Protein AF-A0A6C0BI57-F1 (afdb_monomer_lite)

Organism: NCBI:txid1070528

Foldseek 3Di:
DLLVVLVVLLVCLVVDDPLSLLLSLLLLQLVLLLVVVLVPDPCVLVLLQLQQVLVDDPPDDDDSVVSVVVSVVCCCVSRVVSNVVSDHRPDPVSNVVSLVVVVVCCVVCVVPPCRHPDDNDDPVRVVVSSVSSVVVSVVVVVVVVVVD

Radius of gyration: 16.26 Å; chains: 1; bounding box: 37×30×57 Å

Sequence (148 aa):
MYTNFNICGVLLFPWMPEWIQDVIRASTFLILLAVSTVWFSDNVIEVYHDLVDSFTPDGVIIPDSIKTEIAIACDIALHIIPCMVLGLPHYVISLFIAYGILVLYYTMSYHRLSSIYSPKCSFDQGMVVAGIVGAMTAIWLGSISFFV

pLDDT: mean 76.44, std 16.28, range [34.5, 95.88]

Structure (mmCIF, N/CA/C/O backbone):
data_AF-A0A6C0BI57-F1
#
_entry.id   AF-A0A6C0BI57-F1
#
loop_
_atom_site.group_PDB
_atom_site.id
_atom_site.type_symbol
_atom_site.label_atom_id
_atom_site.label_alt_id
_atom_site.label_comp_id
_atom_site.label_asym_id
_atom_site.label_entity_id
_atom_site.label_seq_id
_atom_site.pdbx_PDB_ins_code
_atom_site.Cartn_x
_atom_site.Cartn_y
_atom_site.Cartn_z
_atom_site.occupancy
_atom_site.B_iso_or_equiv
_atom_site.auth_seq_id
_atom_site.auth_comp_id
_atom_site.auth_asym_id
_atom_site.auth_atom_id
_atom_site.pdbx_PDB_model_num
ATOM 1 N N . MET A 1 1 ? 3.557 -4.391 8.516 1.00 61.62 1 MET A N 1
ATOM 2 C CA . MET A 1 1 ? 4.981 -3.975 8.421 1.00 61.62 1 MET A CA 1
ATOM 3 C C . MET A 1 1 ? 5.418 -3.665 6.982 1.00 61.62 1 MET A C 1
ATOM 5 O O . MET A 1 1 ? 6.393 -2.944 6.829 1.00 61.62 1 MET A O 1
ATOM 9 N N . TYR A 1 2 ? 4.709 -4.125 5.936 1.00 65.50 2 TYR A N 1
ATOM 10 C CA . TYR A 1 2 ? 4.996 -3.749 4.539 1.00 65.50 2 TYR A CA 1
ATOM 11 C C . TYR A 1 2 ? 4.841 -2.244 4.269 1.00 65.50 2 TYR A C 1
ATOM 13 O O . TYR A 1 2 ? 5.737 -1.636 3.697 1.00 65.50 2 TYR A O 1
ATOM 21 N N . THR A 1 3 ? 3.779 -1.615 4.788 1.00 71.44 3 THR A N 1
ATOM 22 C CA . THR A 1 3 ? 3.606 -0.151 4.769 1.00 71.44 3 THR A CA 1
ATOM 23 C C . THR A 1 3 ? 4.820 0.576 5.349 1.00 71.44 3 THR A C 1
ATOM 25 O O . THR A 1 3 ? 5.317 1.510 4.737 1.00 71.44 3 THR A O 1
ATOM 28 N N . ASN A 1 4 ? 5.379 0.100 6.468 1.00 72.56 4 ASN A N 1
ATOM 29 C CA . ASN A 1 4 ? 6.568 0.703 7.084 1.00 72.56 4 ASN A CA 1
ATOM 30 C C . ASN A 1 4 ? 7.813 0.553 6.200 1.00 72.56 4 ASN A C 1
ATOM 32 O O . ASN A 1 4 ? 8.587 1.496 6.068 1.00 72.56 4 ASN A O 1
ATOM 36 N N . PHE A 1 5 ? 7.996 -0.611 5.569 1.00 73.62 5 PHE A N 1
ATOM 37 C CA . PHE A 1 5 ? 9.073 -0.815 4.598 1.00 73.62 5 PHE A CA 1
ATOM 38 C C . PHE A 1 5 ? 8.931 0.138 3.402 1.00 73.62 5 PHE A C 1
ATOM 40 O O . PHE A 1 5 ? 9.911 0.754 2.984 1.00 73.62 5 PHE A O 1
ATOM 47 N N . ASN A 1 6 ? 7.705 0.324 2.906 1.00 80.44 6 ASN A N 1
ATOM 48 C CA . ASN A 1 6 ? 7.431 1.269 1.832 1.00 80.44 6 ASN A CA 1
ATOM 49 C C . ASN A 1 6 ? 7.667 2.722 2.262 1.00 80.44 6 ASN A C 1
ATOM 51 O O . ASN A 1 6 ? 8.257 3.471 1.497 1.00 80.44 6 ASN A O 1
ATOM 55 N N . ILE A 1 7 ? 7.307 3.113 3.490 1.00 82.12 7 ILE A N 1
ATOM 56 C CA . ILE A 1 7 ? 7.615 4.446 4.038 1.00 82.12 7 ILE A CA 1
ATOM 57 C C . ILE A 1 7 ? 9.129 4.682 4.073 1.00 82.12 7 ILE A C 1
ATOM 59 O O . ILE A 1 7 ? 9.581 5.741 3.648 1.00 82.12 7 ILE A O 1
ATOM 63 N N . CYS A 1 8 ? 9.934 3.701 4.499 1.00 83.69 8 CYS A N 1
ATOM 64 C CA . CYS A 1 8 ? 11.394 3.814 4.414 1.00 83.69 8 CYS A CA 1
ATOM 65 C C . CYS A 1 8 ? 11.865 4.030 2.965 1.00 83.69 8 CYS A C 1
ATOM 67 O O . CYS A 1 8 ? 12.734 4.864 2.722 1.00 83.69 8 CYS A O 1
ATOM 69 N N . GLY A 1 9 ? 11.266 3.321 2.003 1.00 85.12 9 GLY A N 1
ATOM 70 C CA . GLY A 1 9 ? 11.515 3.529 0.575 1.00 85.12 9 GLY A CA 1
ATOM 71 C C . GLY A 1 9 ? 11.154 4.943 0.108 1.00 85.12 9 GLY A C 1
ATOM 72 O O . GLY A 1 9 ? 11.982 5.609 -0.503 1.00 85.12 9 GLY A O 1
ATOM 73 N N . VAL A 1 10 ? 9.956 5.428 0.451 1.00 89.00 10 VAL A N 1
ATOM 74 C CA . VAL A 1 10 ? 9.464 6.784 0.140 1.00 89.00 10 VAL A CA 1
ATOM 75 C C . VAL A 1 10 ? 10.407 7.846 0.708 1.00 89.00 10 VAL A C 1
ATOM 77 O O . VAL A 1 10 ? 10.758 8.789 0.006 1.00 89.00 10 VAL A O 1
ATOM 80 N N . LEU A 1 11 ? 10.861 7.685 1.954 1.00 90.19 11 LEU A N 1
ATOM 81 C CA . LEU A 1 11 ? 11.791 8.622 2.584 1.00 90.19 11 LEU A CA 1
ATOM 82 C C . LEU A 1 11 ? 13.135 8.656 1.859 1.00 90.19 11 LEU A C 1
ATOM 84 O O . LEU A 1 11 ? 13.692 9.731 1.680 1.00 90.19 11 LEU A O 1
ATOM 88 N N . LEU A 1 12 ? 13.644 7.506 1.414 1.00 91.50 12 LEU A N 1
ATOM 89 C CA . LEU A 1 12 ? 14.929 7.417 0.720 1.00 91.50 12 LEU A CA 1
ATOM 90 C C . LEU A 1 12 ? 14.850 7.745 -0.780 1.00 91.50 12 LEU A C 1
ATOM 92 O O . LEU A 1 12 ? 15.885 7.831 -1.443 1.00 91.50 12 LEU A O 1
ATOM 96 N N . PHE A 1 13 ? 13.643 7.934 -1.310 1.00 91.44 13 PHE A N 1
ATOM 97 C CA . PHE A 1 13 ? 13.354 8.048 -2.735 1.00 91.44 13 PHE A CA 1
ATOM 98 C C . PHE A 1 13 ? 14.276 9.007 -3.512 1.00 91.44 13 PHE A C 1
ATOM 100 O O . PHE A 1 13 ? 14.811 8.576 -4.537 1.00 91.44 13 PHE A O 1
ATOM 107 N N . PRO A 1 14 ? 14.555 10.248 -3.051 1.00 91.88 14 PRO A N 1
ATOM 108 C CA . PRO A 1 14 ? 15.372 11.197 -3.817 1.00 91.88 14 PRO A CA 1
ATOM 109 C C . PRO A 1 14 ? 16.820 10.743 -4.041 1.00 91.88 14 PRO A C 1
ATOM 111 O O . PRO A 1 14 ? 17.475 11.215 -4.966 1.00 91.88 14 PRO A O 1
ATOM 114 N N . TRP A 1 15 ? 17.326 9.835 -3.202 1.00 95.88 15 TRP A N 1
ATOM 115 C CA . TRP A 1 15 ? 18.705 9.341 -3.258 1.00 95.88 15 TRP A CA 1
ATOM 116 C C . TRP A 1 15 ? 18.837 7.995 -3.969 1.00 95.88 15 TRP A C 1
ATOM 118 O O . TRP A 1 15 ? 19.945 7.478 -4.110 1.00 95.88 15 TRP A O 1
ATOM 128 N N . MET A 1 16 ? 17.722 7.414 -4.406 1.00 94.94 16 MET A N 1
ATOM 129 C CA . MET A 1 16 ? 17.716 6.131 -5.095 1.00 94.94 16 MET A CA 1
ATOM 130 C C . MET A 1 16 ? 17.907 6.310 -6.606 1.00 94.94 16 MET A C 1
ATOM 132 O O . MET A 1 16 ? 17.453 7.307 -7.164 1.00 94.94 16 MET A O 1
ATOM 136 N N . PRO A 1 17 ? 18.543 5.350 -7.300 1.00 95.75 17 PRO A N 1
ATOM 137 C CA . PRO A 1 17 ? 18.574 5.332 -8.759 1.00 95.75 17 PRO A CA 1
ATOM 138 C C . PRO A 1 17 ? 17.159 5.175 -9.341 1.00 95.75 17 PRO A C 1
ATOM 140 O O . PRO A 1 17 ? 16.289 4.573 -8.711 1.00 95.75 17 PRO A O 1
ATOM 143 N N . GLU A 1 18 ? 16.939 5.670 -10.564 1.00 93.56 18 GLU A N 1
ATOM 144 C CA . GLU A 1 18 ? 15.610 5.762 -11.200 1.00 93.56 18 GLU A CA 1
ATOM 145 C C . GLU A 1 18 ? 14.843 4.431 -11.213 1.00 93.56 18 GLU A C 1
ATOM 147 O O . GLU A 1 18 ? 13.652 4.396 -10.915 1.00 93.56 18 GLU A O 1
ATOM 152 N N . TRP A 1 19 ? 15.525 3.316 -11.486 1.00 92.56 19 TRP A N 1
ATOM 153 C CA . TRP A 1 19 ? 14.886 2.001 -11.497 1.00 92.56 19 TRP A CA 1
ATOM 154 C C . TRP A 1 19 ? 14.378 1.581 -10.106 1.00 92.56 19 TRP A C 1
ATOM 156 O O . TRP A 1 19 ? 13.314 0.980 -10.010 1.00 92.56 19 TRP A O 1
ATOM 166 N N . ILE A 1 20 ? 15.081 1.938 -9.020 1.00 94.06 20 ILE A N 1
ATOM 167 C CA . ILE A 1 20 ? 14.610 1.697 -7.643 1.00 94.06 20 ILE A CA 1
ATOM 168 C C . ILE A 1 20 ? 13.471 2.655 -7.304 1.00 94.06 20 ILE A C 1
ATOM 170 O O . ILE A 1 20 ? 12.481 2.231 -6.711 1.00 94.06 20 ILE A O 1
ATOM 174 N N . GLN A 1 21 ? 13.584 3.928 -7.694 1.00 94.81 21 GLN A N 1
ATOM 175 C CA . GLN A 1 21 ? 12.503 4.901 -7.522 1.00 94.81 21 GLN A CA 1
ATOM 176 C C . GLN A 1 21 ? 11.206 4.395 -8.154 1.00 94.81 21 GLN A C 1
ATOM 178 O O . GLN A 1 21 ? 10.149 4.473 -7.533 1.00 94.81 21 GLN A O 1
ATOM 183 N N . ASP A 1 22 ? 11.280 3.816 -9.351 1.00 94.94 22 ASP A N 1
ATOM 184 C CA . ASP A 1 22 ? 10.102 3.287 -10.027 1.00 94.94 22 ASP A CA 1
ATOM 185 C C . ASP A 1 22 ? 9.506 2.053 -9.329 1.00 94.94 22 ASP A C 1
ATOM 187 O O . ASP A 1 22 ? 8.284 1.933 -9.231 1.00 94.94 22 ASP A O 1
ATOM 191 N N . VAL A 1 23 ? 10.337 1.186 -8.734 1.00 93.62 23 VAL A N 1
ATOM 192 C CA . VAL A 1 23 ? 9.855 0.104 -7.852 1.00 93.62 23 VAL A CA 1
ATOM 193 C C . VAL A 1 23 ? 9.180 0.658 -6.590 1.00 93.62 23 VAL A C 1
ATOM 195 O O . VAL A 1 23 ? 8.174 0.102 -6.146 1.00 93.62 23 VAL A O 1
ATOM 198 N N . ILE A 1 24 ? 9.672 1.766 -6.023 1.00 93.56 24 ILE A N 1
ATOM 199 C CA . ILE A 1 24 ? 9.038 2.438 -4.874 1.00 93.56 24 ILE A CA 1
ATOM 200 C C . ILE A 1 24 ? 7.689 3.059 -5.281 1.00 93.56 24 ILE A C 1
ATOM 202 O O . ILE A 1 24 ? 6.712 2.902 -4.544 1.00 93.56 24 ILE A O 1
ATOM 206 N N . ARG A 1 25 ? 7.590 3.695 -6.462 1.00 94.00 25 ARG A N 1
ATOM 207 C CA . ARG A 1 25 ? 6.308 4.176 -7.026 1.00 94.00 25 ARG A CA 1
ATOM 208 C C . ARG A 1 25 ? 5.321 3.024 -7.180 1.00 94.00 25 ARG A C 1
ATOM 210 O O . ARG A 1 25 ? 4.203 3.102 -6.677 1.00 94.00 25 ARG A O 1
ATOM 217 N N . ALA A 1 26 ? 5.759 1.933 -7.809 1.00 92.81 26 ALA A N 1
ATOM 218 C CA . ALA A 1 26 ? 4.949 0.739 -8.017 1.00 92.81 26 ALA A CA 1
ATOM 219 C C . ALA A 1 26 ? 4.467 0.133 -6.692 1.00 92.81 26 ALA A C 1
ATOM 221 O O . ALA A 1 26 ? 3.285 -0.162 -6.547 1.00 92.81 26 ALA A O 1
ATOM 222 N N . SER A 1 27 ? 5.353 0.005 -5.703 1.00 91.06 27 SER A N 1
ATOM 223 C CA . SER A 1 27 ? 5.008 -0.532 -4.379 1.00 91.06 27 SER A CA 1
ATOM 224 C C . SER A 1 27 ? 4.002 0.363 -3.653 1.00 91.06 27 SER A C 1
ATOM 226 O O . SER A 1 27 ? 3.011 -0.130 -3.120 1.00 91.06 27 SER A O 1
ATOM 228 N N . THR A 1 28 ? 4.201 1.683 -3.697 1.00 91.50 28 THR A N 1
ATOM 229 C CA . THR A 1 28 ? 3.285 2.669 -3.101 1.00 91.50 28 THR A CA 1
ATOM 230 C C . THR A 1 28 ? 1.904 2.620 -3.755 1.00 91.50 28 THR A C 1
ATOM 232 O O . THR A 1 28 ? 0.893 2.603 -3.054 1.00 91.50 28 THR A O 1
ATOM 235 N N . PHE A 1 29 ? 1.855 2.522 -5.085 1.00 90.31 29 PHE A N 1
ATOM 236 C CA . PHE A 1 29 ? 0.611 2.382 -5.838 1.00 90.31 29 PHE A CA 1
ATOM 237 C C . PHE A 1 29 ? -0.122 1.073 -5.514 1.00 90.31 29 PHE A C 1
ATOM 239 O O . PHE A 1 29 ? -1.320 1.089 -5.241 1.00 90.31 29 PHE A O 1
ATOM 246 N N . LEU A 1 30 ? 0.587 -0.060 -5.469 1.00 86.19 30 LEU A N 1
ATOM 247 C CA . LEU A 1 30 ? -0.011 -1.353 -5.124 1.00 86.19 30 LEU A CA 1
ATOM 248 C C . LEU A 1 30 ? -0.547 -1.385 -3.685 1.00 86.19 30 LEU A C 1
ATOM 250 O O . LEU A 1 30 ? -1.598 -1.977 -3.448 1.00 86.19 30 LEU A O 1
ATOM 254 N N . ILE A 1 31 ? 0.131 -0.731 -2.734 1.00 85.00 31 ILE A N 1
ATOM 255 C CA . ILE A 1 31 ? -0.381 -0.569 -1.363 1.00 85.00 31 ILE A CA 1
ATOM 256 C C . ILE A 1 31 ? -1.669 0.244 -1.371 1.00 85.00 31 ILE A C 1
ATOM 258 O O . ILE A 1 31 ? -2.632 -0.165 -0.731 1.00 85.00 31 ILE A O 1
ATOM 262 N N . LEU A 1 32 ? -1.704 1.364 -2.097 1.00 85.94 32 LEU A N 1
ATOM 263 C CA . LEU A 1 32 ? -2.907 2.184 -2.203 1.00 85.94 32 LEU A CA 1
ATOM 264 C C . LEU A 1 32 ? -4.081 1.371 -2.766 1.00 85.94 32 LEU A C 1
ATOM 266 O O . LEU A 1 32 ? -5.175 1.421 -2.209 1.00 85.94 32 LEU A O 1
ATOM 270 N N . LEU A 1 33 ? -3.848 0.568 -3.810 1.00 83.06 33 LEU A N 1
ATOM 271 C CA . LEU A 1 33 ? -4.865 -0.347 -4.333 1.00 83.06 33 LEU A CA 1
ATOM 272 C C . LEU A 1 33 ? -5.316 -1.351 -3.266 1.00 83.06 33 LEU A C 1
ATOM 274 O O . LEU A 1 33 ? -6.516 -1.504 -3.055 1.00 83.06 33 LEU A O 1
ATOM 278 N N . ALA A 1 34 ? -4.382 -1.988 -2.557 1.00 78.69 34 ALA A N 1
ATOM 279 C CA . ALA A 1 34 ? -4.707 -2.966 -1.521 1.00 78.69 34 ALA A CA 1
ATOM 280 C C . ALA A 1 34 ? -5.541 -2.351 -0.388 1.00 78.69 34 ALA A C 1
ATOM 282 O O . ALA A 1 34 ? -6.571 -2.906 -0.016 1.00 78.69 34 ALA A O 1
ATOM 283 N N . VAL A 1 35 ? -5.146 -1.185 0.121 1.00 77.06 35 VAL A N 1
ATOM 284 C CA . VAL A 1 35 ? -5.863 -0.488 1.198 1.00 77.06 35 VAL A CA 1
ATOM 285 C C . VAL A 1 35 ? -7.218 0.034 0.715 1.00 77.06 35 VAL A C 1
ATOM 287 O O . VAL A 1 35 ? -8.201 -0.066 1.444 1.00 77.06 35 VAL A O 1
ATOM 290 N N . SER A 1 36 ? -7.332 0.467 -0.546 1.00 77.06 36 SER A N 1
ATOM 291 C CA . SER A 1 36 ? -8.625 0.879 -1.104 1.00 77.06 36 SER A CA 1
ATOM 292 C C . SER A 1 36 ? -9.667 -0.243 -1.086 1.00 77.06 36 SER A C 1
ATOM 294 O O . SER A 1 36 ? -10.848 0.030 -0.890 1.00 77.06 36 SER A O 1
ATOM 296 N N . THR A 1 37 ? -9.252 -1.515 -1.184 1.00 74.06 37 THR A N 1
ATOM 297 C CA . THR A 1 37 ? -10.187 -2.647 -1.035 1.00 74.06 37 THR A CA 1
ATOM 298 C C . THR A 1 37 ? -10.814 -2.714 0.359 1.00 74.06 37 THR A C 1
ATOM 300 O O . THR A 1 37 ? -11.959 -3.138 0.490 1.00 74.06 37 THR A O 1
ATOM 303 N N . VAL A 1 38 ? -10.103 -2.241 1.388 1.00 73.06 38 VAL A N 1
ATOM 304 C CA . VAL A 1 38 ? -10.618 -2.129 2.758 1.00 73.06 38 VAL A CA 1
ATOM 305 C C . VAL A 1 38 ? -11.577 -0.946 2.877 1.00 73.06 38 VAL A C 1
ATOM 307 O O . VAL A 1 38 ? -12.612 -1.081 3.525 1.00 73.06 38 VAL A O 1
ATOM 310 N N . TRP A 1 39 ? -11.302 0.180 2.208 1.00 76.31 39 TRP A N 1
ATOM 311 C CA . TRP A 1 39 ? -12.190 1.355 2.216 1.00 76.31 39 TRP A CA 1
ATOM 312 C C . TRP A 1 39 ? -13.582 1.068 1.666 1.00 76.31 39 TRP A C 1
ATOM 314 O O . TRP A 1 39 ? -14.560 1.645 2.134 1.00 76.31 39 TRP A O 1
ATOM 324 N N . PHE A 1 40 ? -13.665 0.175 0.682 1.00 71.81 40 PHE A N 1
ATOM 325 C CA . PHE A 1 40 ? -14.929 -0.262 0.093 1.00 71.81 40 PHE A CA 1
ATOM 326 C C . PHE A 1 40 ? -15.506 -1.517 0.760 1.00 71.81 40 PHE A C 1
ATOM 328 O O . PHE A 1 40 ? -16.469 -2.083 0.248 1.00 71.81 40 PHE A O 1
ATOM 335 N N . SER A 1 41 ? -14.928 -1.969 1.876 1.00 73.25 41 SER A N 1
ATOM 336 C CA . SER A 1 41 ? -15.467 -3.086 2.650 1.00 73.25 41 SER A CA 1
ATOM 337 C C . SER A 1 41 ? -16.524 -2.613 3.649 1.00 73.25 41 SER A C 1
ATOM 339 O O . SER A 1 41 ? -16.412 -1.531 4.228 1.00 73.25 41 SER A O 1
ATOM 341 N N . ASP A 1 42 ? -17.517 -3.464 3.913 1.00 70.94 42 ASP A N 1
ATOM 342 C CA . ASP A 1 42 ? -18.623 -3.153 4.831 1.00 70.94 42 ASP A CA 1
ATOM 343 C C . ASP A 1 42 ? -18.173 -2.957 6.295 1.00 70.94 42 ASP A C 1
ATOM 345 O O . ASP A 1 42 ? -18.909 -2.396 7.103 1.00 70.94 42 ASP A O 1
ATOM 349 N N . ASN A 1 43 ? -16.946 -3.371 6.636 1.00 77.31 43 ASN A N 1
ATOM 350 C CA . ASN A 1 43 ? -16.416 -3.371 8.004 1.00 77.31 43 ASN A CA 1
ATOM 351 C C . ASN A 1 43 ? -15.344 -2.295 8.252 1.00 77.31 43 ASN A C 1
ATOM 353 O O . ASN A 1 43 ? -14.653 -2.343 9.268 1.00 77.31 43 ASN A O 1
ATOM 357 N N . VAL A 1 44 ? -15.174 -1.321 7.348 1.00 78.75 44 VAL A N 1
ATOM 358 C CA . VAL A 1 44 ? -14.098 -0.314 7.443 1.00 78.75 44 VAL A CA 1
ATOM 359 C C . VAL A 1 44 ? -14.083 0.435 8.785 1.00 78.75 44 VAL A C 1
ATOM 361 O O . VAL A 1 44 ? -13.014 0.681 9.337 1.00 78.75 44 VAL A O 1
ATOM 364 N N . ILE A 1 45 ? -15.257 0.740 9.352 1.00 84.25 45 ILE A N 1
ATOM 365 C CA . ILE A 1 45 ? -15.377 1.460 10.631 1.00 84.25 45 ILE A CA 1
ATOM 366 C C . ILE A 1 45 ? -14.833 0.617 11.791 1.00 84.25 45 ILE A C 1
ATOM 368 O O . ILE A 1 45 ? -14.055 1.124 12.594 1.00 84.25 45 ILE A O 1
ATOM 372 N N . GLU A 1 46 ? -15.196 -0.667 11.853 1.00 81.88 46 GLU A N 1
ATOM 373 C CA . GLU A 1 46 ? -14.710 -1.592 12.887 1.00 81.88 46 GLU A CA 1
ATOM 374 C C . GLU A 1 46 ? -13.186 -1.742 12.799 1.00 81.88 46 GLU A C 1
ATOM 376 O O . GLU A 1 46 ? -12.487 -1.614 13.800 1.00 81.88 46 GLU A O 1
ATOM 381 N N . VAL A 1 47 ? -12.653 -1.898 11.581 1.00 79.88 47 VAL A N 1
ATOM 382 C CA . VAL A 1 47 ? -11.204 -1.997 11.345 1.00 79.88 47 VAL A CA 1
ATOM 383 C C . VAL A 1 47 ? -10.470 -0.732 11.798 1.00 79.88 47 VAL A C 1
ATOM 385 O O . VAL A 1 47 ? -9.391 -0.822 12.382 1.00 79.88 47 VAL A O 1
ATOM 388 N N . TYR A 1 48 ? -11.038 0.449 11.554 1.00 84.44 48 TYR A N 1
ATOM 389 C CA . TYR A 1 48 ? -10.457 1.720 11.991 1.00 84.44 48 TYR A CA 1
ATOM 390 C C . TYR A 1 48 ? -10.461 1.876 13.510 1.00 84.44 48 TYR A C 1
ATOM 392 O O . TYR A 1 48 ? -9.490 2.378 14.077 1.00 84.44 48 TYR A O 1
ATOM 400 N N . HIS A 1 49 ? -11.529 1.442 14.176 1.00 85.25 49 HIS A N 1
ATOM 401 C CA . HIS A 1 49 ? -11.608 1.483 15.635 1.00 85.25 49 HIS A CA 1
ATOM 402 C C . HIS A 1 49 ? -10.600 0.527 16.265 1.00 85.25 49 HIS A C 1
ATOM 404 O O . HIS A 1 49 ? -9.800 0.975 17.086 1.00 85.25 49 HIS A O 1
ATOM 410 N N . ASP A 1 50 ? -10.554 -0.723 15.797 1.00 81.31 50 ASP A N 1
ATOM 411 C CA . ASP A 1 50 ? -9.576 -1.728 16.229 1.00 81.31 50 ASP A CA 1
ATOM 412 C C . ASP A 1 50 ? -8.134 -1.229 16.042 1.00 81.31 50 ASP A C 1
ATOM 414 O O . ASP A 1 50 ? -7.272 -1.422 16.905 1.00 81.31 50 ASP A O 1
ATOM 418 N N . LEU A 1 51 ? -7.866 -0.547 14.923 1.00 79.44 51 LEU A N 1
ATOM 419 C CA . LEU A 1 51 ? -6.559 0.029 14.631 1.00 79.44 51 LEU A CA 1
ATOM 420 C C . LEU A 1 51 ? -6.177 1.105 15.651 1.00 79.44 51 LEU A C 1
ATOM 422 O O . LEU A 1 51 ? -5.086 1.042 16.218 1.00 79.44 51 LEU A O 1
ATOM 426 N N . VAL A 1 52 ? -7.047 2.089 15.892 1.00 83.81 52 VAL A N 1
ATOM 427 C CA . VAL A 1 52 ? -6.756 3.177 16.840 1.00 83.81 52 VAL A CA 1
ATOM 428 C C . VAL A 1 52 ? -6.626 2.640 18.262 1.00 83.81 52 VAL A C 1
ATOM 430 O O . VAL A 1 52 ? -5.709 3.040 18.985 1.00 83.81 52 VAL A O 1
ATOM 433 N N . ASP A 1 53 ? -7.467 1.682 18.644 1.00 83.38 53 ASP A N 1
ATOM 434 C CA . ASP A 1 53 ? -7.404 1.044 19.958 1.00 83.38 53 ASP A CA 1
ATOM 435 C C . ASP A 1 53 ? -6.088 0.280 20.155 1.00 83.38 53 ASP A C 1
ATOM 437 O O . ASP A 1 53 ? -5.505 0.346 21.234 1.00 83.38 53 ASP A O 1
ATOM 441 N N . SER A 1 54 ? -5.531 -0.332 19.102 1.00 79.56 54 SER A N 1
ATOM 442 C CA . SER A 1 54 ? -4.230 -1.018 19.175 1.00 79.56 54 SER A CA 1
ATOM 443 C C . SER A 1 54 ? -3.039 -0.098 19.501 1.00 79.56 54 SER A C 1
ATOM 445 O O . SER A 1 54 ? -2.010 -0.571 19.988 1.00 79.56 54 SER A O 1
ATOM 447 N N . PHE A 1 55 ? -3.171 1.211 19.254 1.00 78.75 55 PHE A N 1
ATOM 448 C CA . PHE A 1 55 ? -2.162 2.224 19.590 1.00 78.75 55 PHE A CA 1
ATOM 449 C C . PHE A 1 55 ? -2.506 3.025 20.850 1.00 78.75 55 PHE A C 1
ATOM 451 O O . PHE A 1 55 ? -1.694 3.838 21.301 1.00 78.75 55 PHE A O 1
ATOM 458 N N . THR A 1 56 ? -3.698 2.825 21.408 1.00 82.25 56 THR A N 1
ATOM 459 C CA . THR A 1 56 ? -4.196 3.594 22.544 1.00 82.25 56 THR A CA 1
ATOM 460 C C . THR A 1 56 ? -3.761 2.922 23.850 1.00 82.25 56 THR A C 1
ATOM 462 O O . THR A 1 56 ? -4.036 1.741 24.045 1.00 82.25 56 THR A O 1
ATOM 465 N N . PRO A 1 57 ? -3.070 3.631 24.764 1.00 85.88 57 PRO A N 1
ATOM 466 C CA . PRO A 1 57 ? -2.670 3.060 26.047 1.00 85.88 57 PRO A CA 1
ATOM 467 C C . PRO A 1 57 ? -3.866 2.623 26.897 1.00 85.88 57 PRO A C 1
ATOM 469 O O . PRO A 1 57 ? -4.911 3.281 26.895 1.00 85.88 57 PRO A O 1
ATOM 472 N N . ASP A 1 58 ? -3.674 1.570 27.695 1.00 84.12 58 ASP A N 1
ATOM 473 C CA . ASP A 1 58 ? -4.696 1.055 28.609 1.00 84.12 58 ASP A CA 1
ATOM 474 C C . ASP A 1 58 ? -5.284 2.171 29.491 1.00 84.12 58 ASP A C 1
ATOM 476 O O . ASP A 1 58 ? -4.566 2.912 30.169 1.00 84.12 58 ASP A O 1
ATOM 480 N N . GLY A 1 59 ? -6.615 2.281 29.495 1.00 78.38 59 GLY A N 1
ATOM 481 C CA . GLY A 1 59 ? -7.359 3.260 30.295 1.00 78.38 59 GLY A CA 1
ATOM 482 C C . GLY A 1 59 ? -7.612 4.613 29.620 1.00 78.38 59 GLY A C 1
ATOM 483 O O . GLY A 1 59 ? -8.329 5.436 30.190 1.00 78.38 59 GLY A O 1
ATOM 484 N N . VAL A 1 60 ? -7.092 4.851 28.411 1.00 87.56 60 VAL A N 1
ATOM 485 C CA . VAL A 1 60 ? -7.455 6.024 27.603 1.00 87.56 60 VAL A CA 1
ATOM 486 C C . VAL A 1 60 ? -8.686 5.697 26.758 1.00 87.56 60 VAL A C 1
ATOM 488 O O . VAL A 1 60 ? -8.670 4.775 25.951 1.00 87.56 60 VAL A O 1
ATOM 491 N N . ILE A 1 61 ? -9.764 6.464 26.934 1.00 87.94 61 ILE A N 1
ATOM 492 C CA . ILE A 1 61 ? -11.002 6.304 26.161 1.00 87.94 61 ILE A CA 1
ATOM 493 C C . ILE A 1 61 ? -11.045 7.390 25.088 1.00 87.94 61 ILE A C 1
ATOM 495 O O . ILE A 1 61 ? -11.217 8.571 25.397 1.00 87.94 61 ILE A O 1
ATOM 499 N N . ILE A 1 62 ? -10.901 6.986 23.829 1.00 89.50 62 ILE A N 1
ATOM 500 C CA . ILE A 1 62 ? -11.089 7.859 22.668 1.00 89.50 62 ILE A CA 1
ATOM 501 C C . ILE A 1 62 ? -12.527 7.666 22.160 1.00 89.50 62 ILE A C 1
ATOM 503 O O . ILE A 1 62 ? -12.941 6.525 21.974 1.00 89.50 62 ILE A O 1
ATOM 507 N N . PRO A 1 63 ? -13.310 8.735 21.935 1.00 92.75 63 PRO A N 1
ATOM 508 C CA . PRO A 1 63 ? -14.632 8.627 21.321 1.00 92.75 63 PRO A CA 1
ATOM 509 C C . PRO A 1 63 ? -14.577 8.009 19.918 1.00 92.75 63 PRO A C 1
ATOM 511 O O . PRO A 1 63 ? -13.708 8.365 19.123 1.00 92.75 63 PRO A O 1
ATOM 514 N N . ASP A 1 64 ? -15.550 7.167 19.575 1.00 90.00 64 ASP A N 1
ATOM 515 C CA . ASP A 1 64 ? -15.600 6.445 18.292 1.00 90.00 64 ASP A CA 1
ATOM 516 C C . ASP A 1 64 ? -15.542 7.362 17.062 1.00 90.00 64 ASP A C 1
ATOM 518 O O . ASP A 1 64 ? -14.886 7.040 16.072 1.00 90.00 64 ASP A O 1
ATOM 522 N N . SER A 1 65 ? -16.170 8.543 17.125 1.00 88.56 65 SER A N 1
ATOM 523 C CA . SER A 1 65 ? -16.087 9.535 16.045 1.00 88.56 65 SER A CA 1
ATOM 524 C C . SER A 1 65 ? -14.650 10.015 15.816 1.00 88.56 65 SER A C 1
ATOM 526 O O . SER A 1 65 ? -14.216 10.138 14.675 1.00 88.56 65 SER A O 1
ATOM 528 N N . ILE A 1 66 ? -13.890 10.219 16.897 1.00 92.25 66 ILE A N 1
ATOM 529 C CA . ILE A 1 66 ? -12.491 10.656 16.847 1.00 92.25 66 ILE A CA 1
ATOM 530 C C . ILE A 1 66 ? -11.593 9.518 16.350 1.00 92.25 66 ILE A C 1
ATOM 532 O O . ILE A 1 66 ? -10.680 9.771 15.568 1.00 92.25 66 ILE A O 1
ATOM 536 N N . LYS A 1 67 ? -11.864 8.261 16.731 1.00 88.56 67 LYS A N 1
ATOM 537 C CA . LYS A 1 67 ? -11.125 7.101 16.199 1.00 88.56 67 LYS A CA 1
ATOM 538 C C . LYS A 1 67 ? -11.228 7.031 14.675 1.00 88.56 67 LYS A C 1
ATOM 540 O O . LYS A 1 67 ? -10.215 6.890 13.993 1.00 88.56 67 LYS A O 1
ATOM 545 N N . THR A 1 68 ? -12.435 7.202 14.138 1.00 87.69 68 THR A N 1
ATOM 546 C CA . THR A 1 68 ? -12.659 7.222 12.687 1.00 87.69 68 THR A CA 1
ATOM 547 C C . THR A 1 68 ? -11.880 8.352 12.010 1.00 87.69 68 THR A C 1
ATOM 549 O O . THR A 1 68 ? -11.220 8.117 11.001 1.00 87.69 68 THR A O 1
ATOM 552 N N . GLU A 1 69 ? -11.911 9.567 12.567 1.00 89.50 69 GLU A N 1
ATOM 553 C CA . GLU A 1 69 ? -11.169 10.715 12.025 1.00 89.50 69 GLU A CA 1
ATOM 554 C C . GLU A 1 69 ? -9.651 10.486 12.027 1.00 89.50 69 GLU A C 1
ATOM 556 O O . GLU A 1 69 ? -8.988 10.762 11.025 1.00 89.50 69 GLU A O 1
ATOM 561 N N . ILE A 1 70 ? -9.105 9.936 13.119 1.00 88.44 70 ILE A N 1
ATOM 562 C CA . ILE A 1 70 ? -7.682 9.587 13.227 1.00 88.44 70 ILE A CA 1
ATOM 563 C C . ILE A 1 70 ? -7.305 8.566 12.152 1.00 88.44 70 ILE A C 1
ATOM 565 O O . ILE A 1 70 ? -6.328 8.774 11.435 1.00 88.44 70 ILE A O 1
ATOM 569 N N . ALA A 1 71 ? -8.083 7.491 12.010 1.00 87.19 71 ALA A N 1
ATOM 570 C CA . ALA A 1 71 ? -7.798 6.446 11.034 1.00 87.19 71 ALA A CA 1
ATOM 571 C C . ALA A 1 71 ? -7.846 6.973 9.590 1.00 87.19 71 ALA A C 1
ATOM 573 O O . ALA A 1 71 ? -6.924 6.719 8.817 1.00 87.19 71 ALA A O 1
ATOM 574 N N . ILE A 1 72 ? -8.847 7.795 9.246 1.00 86.81 72 ILE A N 1
ATOM 575 C CA . ILE A 1 72 ? -8.927 8.455 7.932 1.00 86.81 72 ILE A CA 1
ATOM 576 C C . ILE A 1 72 ? -7.705 9.351 7.695 1.00 86.81 72 ILE A C 1
ATOM 578 O O . ILE A 1 72 ? -7.108 9.313 6.618 1.00 86.81 72 ILE A O 1
ATOM 582 N N . ALA A 1 73 ? -7.314 10.154 8.689 1.00 88.19 73 ALA A N 1
ATOM 583 C CA . ALA A 1 73 ? -6.147 11.022 8.575 1.00 88.19 73 ALA A CA 1
ATOM 584 C C . ALA A 1 73 ? -4.856 10.211 8.366 1.00 88.19 73 ALA A C 1
ATOM 586 O O . ALA A 1 73 ? -4.033 10.577 7.521 1.00 88.19 73 ALA A O 1
ATOM 587 N N . CYS A 1 74 ? -4.697 9.094 9.082 1.00 85.62 74 CYS A N 1
ATOM 588 C CA . CYS A 1 74 ? -3.588 8.164 8.896 1.00 85.62 74 CYS A CA 1
ATOM 589 C C . CYS A 1 74 ? -3.575 7.572 7.483 1.00 85.62 74 CYS A C 1
ATOM 591 O O . CYS A 1 74 ? -2.533 7.608 6.832 1.00 85.62 74 CYS A O 1
ATOM 593 N N . ASP A 1 75 ? -4.709 7.104 6.968 1.00 86.56 75 ASP A N 1
ATOM 594 C CA . ASP A 1 75 ? -4.777 6.508 5.632 1.00 86.56 75 ASP A CA 1
ATOM 595 C C . ASP A 1 75 ? -4.458 7.515 4.523 1.00 86.56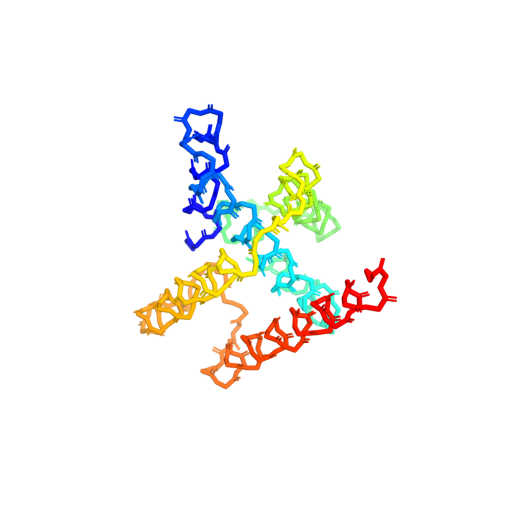 75 ASP A C 1
ATOM 597 O O . ASP A 1 75 ? -3.690 7.220 3.599 1.00 86.56 75 ASP A O 1
ATOM 601 N N . ILE A 1 76 ? -4.965 8.746 4.641 1.00 85.88 76 ILE A N 1
ATOM 602 C CA . ILE A 1 76 ? -4.602 9.832 3.725 1.00 85.88 76 ILE A CA 1
ATOM 603 C C . ILE A 1 76 ? -3.086 10.073 3.775 1.00 85.88 76 ILE A C 1
ATOM 605 O O . ILE A 1 76 ? -2.432 10.123 2.729 1.00 85.88 76 ILE A O 1
ATOM 609 N N . ALA A 1 77 ? -2.517 10.196 4.977 1.00 86.38 77 ALA A N 1
ATOM 610 C CA . ALA A 1 77 ? -1.105 10.515 5.166 1.00 86.38 77 ALA A CA 1
ATOM 611 C C . ALA A 1 77 ? -0.156 9.396 4.713 1.00 86.38 77 ALA A C 1
ATOM 613 O O . ALA A 1 77 ? 0.920 9.685 4.189 1.00 86.38 77 ALA A O 1
ATOM 614 N N . LEU A 1 78 ? -0.536 8.133 4.908 1.00 85.81 78 LEU A N 1
ATOM 615 C CA . LEU A 1 78 ? 0.326 6.976 4.663 1.00 85.81 78 LEU A CA 1
ATOM 616 C C . LEU A 1 78 ? 0.142 6.352 3.278 1.00 85.81 78 LEU A C 1
ATOM 618 O O . LEU A 1 78 ? 1.054 5.672 2.800 1.00 85.81 78 LEU A O 1
ATOM 622 N N . HIS A 1 79 ? -1.003 6.565 2.627 1.00 86.25 79 HIS A N 1
ATOM 623 C CA . HIS A 1 79 ? -1.336 5.877 1.377 1.00 86.25 79 HIS A CA 1
ATOM 624 C C . HIS A 1 79 ? -1.622 6.841 0.229 1.00 86.25 79 HIS A C 1
ATOM 626 O O . HIS A 1 79 ? -1.072 6.674 -0.861 1.00 86.25 79 HIS A O 1
ATOM 632 N N . ILE A 1 80 ? -2.423 7.882 0.468 1.00 87.50 80 ILE A N 1
ATOM 633 C CA . ILE A 1 80 ? -2.824 8.815 -0.592 1.00 87.50 80 ILE A CA 1
ATOM 634 C C . ILE A 1 80 ? -1.702 9.808 -0.905 1.00 87.50 80 ILE A C 1
ATOM 636 O O . ILE A 1 80 ? -1.255 9.891 -2.051 1.00 87.50 80 ILE A O 1
ATOM 640 N N . ILE A 1 81 ? -1.218 10.539 0.106 1.00 89.19 81 ILE A N 1
ATOM 641 C CA . ILE A 1 81 ? -0.189 11.573 -0.077 1.00 89.19 81 ILE A CA 1
ATOM 642 C C . ILE A 1 81 ? 1.087 10.995 -0.710 1.00 89.19 81 ILE A C 1
ATOM 644 O O . ILE A 1 81 ? 1.549 11.572 -1.697 1.00 89.19 81 ILE A O 1
ATOM 648 N N . PRO A 1 82 ? 1.648 9.857 -0.249 1.00 89.50 82 PRO A N 1
ATOM 649 C CA . PRO A 1 82 ? 2.848 9.296 -0.863 1.00 89.50 82 PRO A CA 1
ATOM 650 C C . PRO A 1 82 ? 2.650 8.950 -2.340 1.00 89.50 82 PRO A C 1
ATOM 652 O O . PRO A 1 82 ? 3.527 9.231 -3.153 1.00 89.50 82 PRO A O 1
ATOM 655 N N . CYS A 1 83 ? 1.487 8.413 -2.719 1.00 90.62 83 CYS A N 1
ATOM 656 C CA . CYS A 1 83 ? 1.198 8.103 -4.118 1.00 90.62 83 CYS A CA 1
ATOM 657 C C . CYS A 1 83 ? 1.075 9.373 -4.978 1.00 90.62 83 CYS A C 1
ATOM 659 O O . CYS A 1 83 ? 1.560 9.395 -6.108 1.00 90.62 83 CYS A O 1
ATOM 661 N N . MET A 1 84 ? 0.471 10.444 -4.447 1.00 88.38 84 MET A N 1
ATOM 662 C CA . MET A 1 84 ? 0.380 11.734 -5.144 1.00 88.38 84 MET A CA 1
ATOM 663 C C . MET A 1 84 ? 1.751 12.398 -5.324 1.00 88.38 84 MET A C 1
ATOM 665 O O . MET A 1 84 ? 2.027 12.948 -6.385 1.00 88.38 84 MET A O 1
ATOM 669 N N . VAL A 1 85 ? 2.609 12.345 -4.300 1.00 89.75 85 VAL A N 1
ATOM 670 C CA . VAL A 1 85 ? 3.938 12.978 -4.317 1.00 89.75 85 VAL A CA 1
ATOM 671 C C . VAL A 1 85 ? 4.905 12.234 -5.236 1.00 89.75 85 VAL A C 1
ATOM 673 O O . VAL A 1 85 ? 5.658 12.867 -5.974 1.00 89.75 85 VAL A O 1
ATOM 676 N N . LEU A 1 86 ? 4.902 10.900 -5.196 1.00 90.69 86 LEU A N 1
ATOM 677 C CA . LEU A 1 86 ? 5.833 10.090 -5.984 1.00 90.69 86 LEU A CA 1
ATOM 678 C C . LEU A 1 86 ? 5.394 9.908 -7.445 1.00 90.69 86 LEU A C 1
ATOM 680 O O . LEU A 1 86 ? 6.243 9.651 -8.306 1.00 90.69 86 LEU A O 1
ATOM 684 N N . GLY A 1 87 ? 4.094 10.051 -7.717 1.00 88.81 87 GLY A N 1
ATOM 685 C CA . GLY A 1 87 ? 3.491 9.774 -9.015 1.00 88.81 87 GLY A CA 1
ATOM 686 C C . GLY A 1 87 ? 3.259 8.281 -9.266 1.00 88.81 87 GLY A C 1
ATOM 687 O O . GLY A 1 87 ? 3.496 7.426 -8.410 1.00 88.81 87 GLY A O 1
ATOM 688 N N . LEU A 1 88 ? 2.768 7.969 -10.466 1.00 90.38 88 LEU A N 1
ATOM 689 C CA . LEU A 1 88 ? 2.490 6.598 -10.898 1.00 90.38 88 LEU A CA 1
ATOM 690 C C . LEU A 1 88 ? 3.767 5.889 -11.380 1.00 90.38 88 LEU A C 1
ATOM 692 O O . LEU A 1 88 ? 4.687 6.556 -11.855 1.00 90.38 88 LEU A O 1
ATOM 696 N N . PRO A 1 89 ? 3.839 4.548 -11.288 1.00 91.44 89 PRO A N 1
ATOM 697 C CA . PRO A 1 89 ? 4.953 3.794 -11.853 1.00 91.44 89 PRO A CA 1
ATOM 698 C C . PRO A 1 89 ? 5.027 3.969 -13.373 1.00 91.44 89 PRO A C 1
ATOM 700 O O . PRO A 1 89 ? 4.009 3.922 -14.064 1.00 91.44 89 PRO A O 1
ATOM 703 N N . HIS A 1 90 ? 6.238 4.146 -13.890 1.00 88.75 90 HIS A N 1
ATOM 704 C CA . HIS A 1 90 ? 6.492 4.356 -15.312 1.00 88.75 90 HIS A CA 1
ATOM 705 C C . HIS A 1 90 ? 6.674 3.038 -16.069 1.00 88.75 90 HIS A C 1
ATOM 707 O O . HIS A 1 90 ? 6.289 2.942 -17.234 1.00 88.75 90 HIS A O 1
ATOM 713 N N . TYR A 1 91 ? 7.244 2.012 -15.425 1.00 88.62 91 TYR A N 1
ATOM 714 C CA . TYR A 1 91 ? 7.562 0.748 -16.082 1.00 88.62 91 TYR A CA 1
ATOM 715 C C . TYR A 1 91 ? 6.737 -0.416 -15.528 1.00 88.62 91 TYR A C 1
ATOM 717 O O . TYR A 1 91 ? 6.688 -0.683 -14.327 1.00 88.62 91 TYR A O 1
ATOM 725 N N . VAL A 1 92 ? 6.163 -1.205 -16.438 1.00 86.50 92 VAL A N 1
ATOM 726 C CA . VAL A 1 92 ? 5.386 -2.409 -16.096 1.00 86.50 92 VAL A CA 1
ATOM 727 C C . VAL A 1 92 ? 6.235 -3.447 -15.352 1.00 86.50 92 VAL A C 1
ATOM 729 O O . VAL A 1 92 ? 5.745 -4.146 -14.469 1.00 86.50 92 VAL A O 1
ATOM 732 N N . ILE A 1 93 ? 7.534 -3.530 -15.655 1.00 88.81 93 ILE A N 1
ATOM 733 C CA . ILE A 1 93 ? 8.442 -4.444 -14.952 1.00 88.81 93 ILE A CA 1
ATOM 734 C C . ILE A 1 93 ? 8.567 -4.100 -13.461 1.00 88.81 93 ILE A C 1
ATOM 736 O O . ILE A 1 93 ? 8.614 -5.005 -12.631 1.00 88.81 93 ILE A O 1
ATOM 740 N N . SER A 1 94 ? 8.528 -2.813 -13.106 1.00 92.25 94 SER A N 1
ATOM 741 C CA . SER A 1 94 ? 8.552 -2.351 -11.715 1.00 92.25 94 SER A CA 1
ATOM 742 C C . SER A 1 94 ? 7.309 -2.800 -10.955 1.00 92.25 94 SER A C 1
ATOM 744 O O . SER A 1 94 ? 7.416 -3.188 -9.793 1.00 92.25 94 SER A O 1
ATOM 746 N N . LEU A 1 95 ? 6.145 -2.825 -11.617 1.00 85.75 95 LEU A N 1
ATOM 747 C CA . LEU A 1 95 ? 4.908 -3.377 -11.057 1.00 85.75 95 LEU A CA 1
ATOM 748 C C . LEU A 1 95 ? 5.020 -4.873 -10.778 1.00 85.75 95 LEU A C 1
ATOM 750 O O . LEU A 1 95 ? 4.646 -5.305 -9.692 1.00 85.75 95 LEU A O 1
ATOM 754 N N . PHE A 1 96 ? 5.575 -5.659 -11.703 1.00 87.50 96 PHE A N 1
ATOM 755 C CA . PHE A 1 96 ? 5.789 -7.091 -11.469 1.00 87.50 96 PHE A CA 1
ATOM 756 C C . PHE A 1 96 ? 6.763 -7.352 -10.317 1.00 87.50 96 PHE A C 1
ATOM 758 O O . PHE A 1 96 ? 6.510 -8.231 -9.492 1.00 87.50 96 PHE A O 1
ATOM 765 N N . ILE A 1 97 ? 7.845 -6.573 -10.228 1.00 88.44 97 ILE A N 1
ATOM 766 C CA . ILE A 1 97 ? 8.804 -6.668 -9.121 1.00 88.44 97 ILE A CA 1
ATOM 767 C C . ILE A 1 97 ? 8.114 -6.319 -7.799 1.00 88.44 97 ILE A C 1
ATOM 769 O O . ILE A 1 97 ? 8.156 -7.116 -6.863 1.00 88.44 97 ILE A O 1
ATOM 773 N N . ALA A 1 98 ? 7.439 -5.170 -7.725 1.00 89.31 98 ALA A N 1
ATOM 774 C CA . ALA A 1 98 ? 6.742 -4.721 -6.524 1.00 89.31 98 ALA A CA 1
ATOM 775 C C . ALA A 1 98 ? 5.656 -5.715 -6.082 1.00 89.31 98 ALA A C 1
ATOM 777 O O . ALA A 1 98 ? 5.579 -6.058 -4.901 1.00 89.31 98 ALA A O 1
ATOM 778 N N . TYR A 1 99 ? 4.880 -6.251 -7.028 1.00 84.38 99 TYR A N 1
ATOM 779 C CA . TYR A 1 99 ? 3.883 -7.287 -6.766 1.00 84.38 99 TYR A CA 1
ATOM 780 C C . TYR A 1 99 ? 4.526 -8.577 -6.249 1.00 84.38 99 TYR A C 1
ATOM 782 O O . TYR A 1 99 ? 4.055 -9.147 -5.269 1.00 84.38 99 TYR A O 1
ATOM 790 N N . GLY A 1 100 ? 5.642 -9.014 -6.838 1.00 82.75 100 GLY A N 1
ATOM 791 C CA . GLY A 1 100 ? 6.402 -10.163 -6.347 1.00 82.75 100 GLY A CA 1
ATOM 792 C C . GLY A 1 100 ? 6.887 -9.974 -4.905 1.00 82.75 100 GLY A C 1
ATOM 793 O O . GLY A 1 100 ? 6.740 -10.881 -4.086 1.00 82.75 100 GLY A O 1
ATOM 794 N N . ILE A 1 101 ? 7.396 -8.783 -4.566 1.00 85.25 101 ILE A N 1
ATOM 795 C CA . ILE A 1 101 ? 7.802 -8.439 -3.193 1.00 85.25 101 ILE A CA 1
ATOM 796 C C . ILE A 1 101 ? 6.584 -8.458 -2.255 1.00 85.25 101 ILE A C 1
ATOM 798 O O . ILE A 1 101 ? 6.675 -9.007 -1.157 1.00 85.25 101 ILE A O 1
ATOM 802 N N . LEU A 1 102 ? 5.445 -7.899 -2.679 1.00 80.75 102 LEU A N 1
ATOM 803 C CA . LEU A 1 102 ? 4.195 -7.894 -1.914 1.00 80.75 102 LEU A CA 1
ATOM 804 C C . LEU A 1 102 ? 3.710 -9.324 -1.619 1.00 80.75 102 LEU A C 1
ATOM 806 O O . LEU A 1 102 ? 3.445 -9.664 -0.466 1.00 80.75 102 LEU A O 1
ATOM 810 N N . VAL A 1 103 ? 3.654 -10.183 -2.641 1.00 78.06 103 VAL A N 1
ATOM 811 C CA . VAL A 1 103 ? 3.258 -11.595 -2.514 1.00 78.06 103 VAL A CA 1
ATOM 812 C C . VAL A 1 103 ? 4.216 -12.353 -1.600 1.00 78.06 103 VAL A C 1
ATOM 814 O O . VAL A 1 103 ? 3.765 -13.068 -0.702 1.00 78.06 103 VAL A O 1
ATOM 817 N N . LEU A 1 104 ? 5.531 -12.178 -1.773 1.00 78.25 104 LEU A N 1
ATOM 818 C CA . LEU A 1 104 ? 6.532 -12.806 -0.909 1.00 78.25 104 LEU A CA 1
ATOM 819 C C . LEU A 1 104 ? 6.359 -12.354 0.545 1.00 78.25 104 LEU A C 1
ATOM 821 O O . LEU A 1 104 ? 6.393 -13.182 1.456 1.00 78.25 104 LEU A O 1
ATOM 825 N N . TYR A 1 105 ? 6.122 -11.059 0.768 1.00 74.38 105 TYR A N 1
ATOM 826 C CA . TYR A 1 105 ? 5.886 -10.515 2.100 1.00 74.38 105 TYR A CA 1
ATOM 827 C C . TYR A 1 105 ? 4.660 -11.150 2.763 1.00 74.38 105 TYR A C 1
ATOM 829 O O . TYR A 1 105 ? 4.773 -11.616 3.900 1.00 74.38 105 TYR A O 1
ATOM 837 N N . TYR A 1 106 ? 3.518 -11.209 2.069 1.00 69.50 106 TYR A N 1
ATOM 838 C CA . TYR A 1 106 ? 2.309 -11.845 2.600 1.00 69.50 106 TYR A CA 1
ATOM 839 C C . TYR A 1 106 ? 2.504 -13.344 2.832 1.00 69.50 106 TYR A C 1
ATOM 841 O O . TYR A 1 106 ? 2.095 -13.848 3.874 1.00 69.50 106 TYR A O 1
ATOM 849 N N . THR A 1 107 ? 3.206 -14.037 1.932 1.00 69.00 107 THR A N 1
ATOM 850 C CA . THR A 1 107 ? 3.501 -15.474 2.062 1.00 69.00 107 THR A CA 1
ATOM 851 C C . THR A 1 107 ? 4.372 -15.764 3.286 1.00 69.00 107 THR A C 1
ATOM 853 O O . THR A 1 107 ? 4.063 -16.657 4.069 1.00 69.00 107 THR A O 1
ATOM 856 N N . MET A 1 108 ? 5.443 -14.993 3.504 1.00 69.12 108 MET A N 1
ATOM 857 C CA . MET A 1 108 ? 6.336 -15.184 4.657 1.00 69.12 108 MET A CA 1
ATOM 858 C C . MET A 1 108 ? 5.706 -14.724 5.975 1.00 69.12 108 MET A C 1
ATOM 860 O O . MET A 1 108 ? 5.942 -15.317 7.028 1.00 69.12 108 MET A O 1
ATOM 864 N N . SER A 1 109 ? 4.911 -13.655 5.931 1.00 61.69 109 SER A N 1
ATOM 865 C CA . SER A 1 109 ? 4.282 -13.072 7.119 1.00 61.69 109 SER A CA 1
ATOM 866 C C . SER A 1 109 ? 2.979 -13.778 7.504 1.00 61.69 109 SER A C 1
ATOM 868 O O . SER A 1 109 ? 2.463 -13.524 8.590 1.00 61.69 109 SER A O 1
ATOM 870 N N . TYR A 1 110 ? 2.473 -14.691 6.666 1.00 53.25 110 TYR A N 1
ATOM 871 C CA . TYR A 1 110 ? 1.240 -15.457 6.868 1.00 53.25 110 TYR A CA 1
ATOM 872 C C . TYR A 1 110 ? 1.167 -16.149 8.239 1.00 53.25 110 TYR A C 1
ATOM 874 O O . TYR A 1 110 ? 0.120 -16.155 8.879 1.00 53.25 110 TYR A O 1
ATOM 882 N N . HIS A 1 111 ? 2.293 -16.641 8.760 1.00 50.41 111 HIS A N 1
ATOM 883 C CA . HIS A 1 111 ? 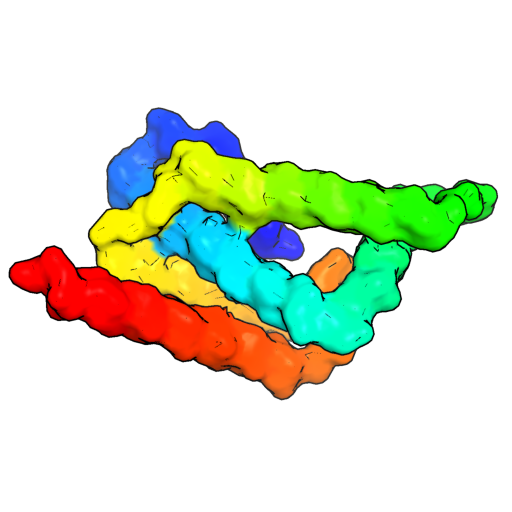2.336 -17.284 10.078 1.00 50.41 111 HIS A CA 1
ATOM 884 C C . HIS A 1 111 ? 2.374 -16.309 11.274 1.00 50.41 111 HIS A C 1
ATOM 886 O O . HIS A 1 111 ? 2.333 -16.759 12.416 1.00 50.41 111 HIS A O 1
ATOM 892 N N . ARG A 1 112 ? 2.493 -14.990 11.051 1.00 45.62 112 ARG A N 1
ATOM 893 C CA . ARG A 1 112 ? 2.698 -13.972 12.108 1.00 45.62 112 ARG A CA 1
ATOM 894 C C . ARG A 1 112 ? 1.793 -12.735 11.996 1.00 45.62 112 ARG A C 1
ATOM 896 O O . ARG A 1 112 ? 1.894 -11.841 12.828 1.00 45.62 112 ARG A O 1
ATOM 903 N N . LEU A 1 113 ? 0.931 -12.659 10.981 1.00 41.84 113 LEU A N 1
ATOM 904 C CA . LEU A 1 113 ? 0.166 -11.460 10.604 1.00 41.84 113 LEU A CA 1
ATOM 905 C C . LEU A 1 113 ? -1.102 -11.202 11.433 1.00 41.84 113 LEU A C 1
ATOM 907 O O . LEU A 1 113 ? -1.865 -10.307 11.091 1.00 41.84 113 LEU A O 1
ATOM 911 N N . SER A 1 114 ? -1.336 -11.928 12.527 1.00 38.91 114 SER A N 1
ATOM 912 C CA . SER A 1 114 ? -2.578 -11.805 13.298 1.00 38.91 114 SER A CA 1
ATOM 913 C C . SER A 1 114 ? -2.732 -10.501 14.090 1.00 38.91 114 SER A C 1
ATOM 915 O O . SER A 1 114 ? -3.719 -10.391 14.808 1.00 38.91 114 SER A O 1
ATOM 917 N N . SER A 1 115 ? -1.784 -9.552 14.057 1.00 37.91 115 SER A N 1
ATOM 918 C CA . SER A 1 115 ? -1.730 -8.542 15.125 1.00 37.91 115 SER A CA 1
ATOM 919 C C . SER A 1 115 ? -1.714 -7.059 14.764 1.00 37.91 115 SER A C 1
ATOM 921 O O . SER A 1 115 ? -1.936 -6.296 15.691 1.00 37.91 115 SER A O 1
ATOM 923 N N . ILE A 1 116 ? -1.451 -6.587 13.532 1.00 40.03 116 ILE A N 1
ATOM 924 C CA . ILE A 1 116 ? -1.286 -5.114 13.361 1.00 40.03 116 ILE A CA 1
ATOM 925 C C . ILE A 1 116 ? -1.935 -4.500 12.105 1.00 40.03 116 ILE A C 1
ATOM 927 O O . ILE A 1 116 ? -2.326 -3.347 12.154 1.00 40.03 116 ILE A O 1
ATOM 931 N N . TYR A 1 117 ? -2.093 -5.217 10.988 1.00 39.25 117 TYR A N 1
ATOM 932 C CA . TYR A 1 117 ? -2.761 -4.684 9.772 1.00 39.25 117 TYR A CA 1
ATOM 933 C C . TYR A 1 117 ? -3.368 -5.792 8.908 1.00 39.25 117 TYR A C 1
ATOM 935 O O . TYR A 1 117 ? -3.514 -5.673 7.693 1.00 39.25 117 TYR A O 1
ATOM 943 N N . SER A 1 118 ? -3.666 -6.921 9.532 1.00 37.03 118 SER A N 1
ATOM 944 C CA . SER A 1 118 ? -4.569 -7.867 8.919 1.00 37.03 118 SER A CA 1
ATOM 945 C C . SER A 1 118 ? -5.935 -7.480 9.475 1.00 37.03 118 SER A C 1
ATOM 947 O O . SER A 1 118 ? -6.082 -7.512 10.700 1.00 37.03 118 SER A O 1
ATOM 949 N N . PRO A 1 119 ? -6.963 -7.219 8.644 1.00 34.50 119 PRO A N 1
ATOM 950 C CA . PRO A 1 119 ? -8.309 -7.573 9.086 1.00 34.50 119 PRO A CA 1
ATOM 951 C C . PRO A 1 119 ? -8.222 -9.028 9.580 1.00 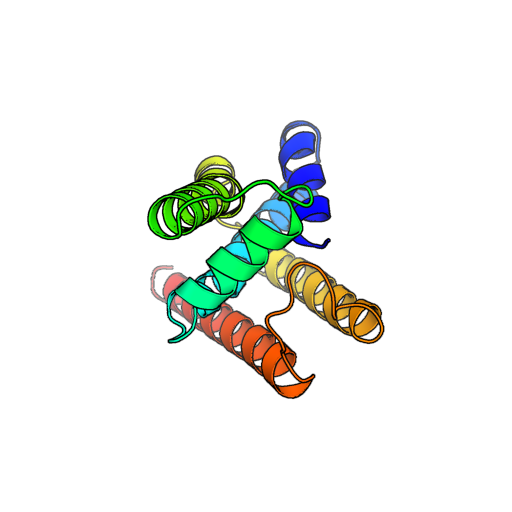34.50 119 PRO A C 1
ATOM 953 O O . PRO A 1 119 ? -7.264 -9.725 9.230 1.00 34.50 119 PRO A O 1
ATOM 956 N N 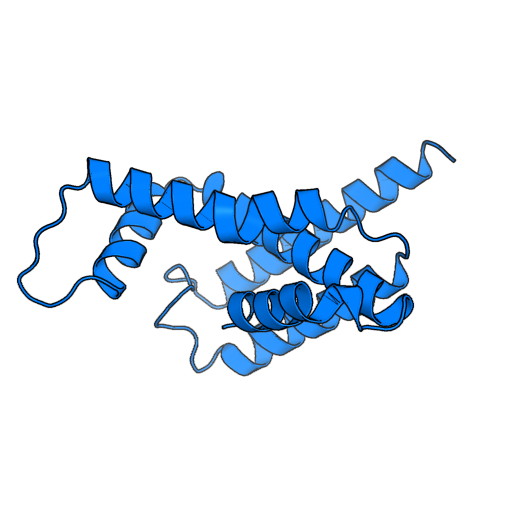. LYS A 1 120 ? -9.130 -9.523 10.419 1.00 37.19 120 LYS A N 1
ATOM 957 C CA . LYS A 1 120 ? -9.161 -10.959 10.762 1.00 37.19 120 LYS A CA 1
ATOM 958 C C . LYS A 1 120 ? -9.412 -11.779 9.485 1.00 37.19 120 LYS A C 1
ATOM 960 O O . LYS A 1 120 ? -10.512 -12.241 9.223 1.00 37.19 120 LYS A O 1
ATOM 965 N N . CYS A 1 121 ? -8.385 -11.908 8.665 1.00 40.47 121 CYS A N 1
ATOM 966 C CA . CYS A 1 121 ? -8.390 -12.420 7.328 1.00 40.47 121 CYS A CA 1
ATOM 967 C C . CYS A 1 121 ? -7.803 -13.795 7.461 1.00 40.47 121 CYS A C 1
ATOM 969 O O . CYS A 1 121 ? -6.607 -13.964 7.707 1.00 40.47 121 CYS A O 1
ATOM 971 N N . SER A 1 122 ? -8.662 -14.791 7.294 1.00 50.12 122 SER A N 1
ATOM 972 C CA . SER A 1 122 ? -8.189 -16.093 6.864 1.00 50.12 122 SER A CA 1
ATOM 973 C C . SER A 1 122 ? -7.273 -15.917 5.644 1.00 50.12 122 SER A C 1
ATOM 975 O O . SER A 1 122 ? -7.391 -14.946 4.890 1.00 50.12 122 SER A O 1
ATOM 977 N N . PHE A 1 123 ? -6.356 -16.863 5.442 1.00 47.03 123 PHE A N 1
ATOM 978 C CA . PHE A 1 123 ? -5.510 -16.956 4.246 1.00 47.03 123 PHE A CA 1
ATOM 979 C C . PHE A 1 123 ? -6.257 -16.609 2.949 1.00 47.03 123 PHE A C 1
ATOM 981 O O . PHE A 1 123 ? -5.752 -15.867 2.107 1.00 47.03 123 PHE A O 1
ATOM 988 N N . ASP A 1 124 ? -7.498 -17.086 2.853 1.00 48.53 124 ASP A N 1
ATOM 989 C CA . ASP A 1 124 ? -8.402 -16.877 1.729 1.00 48.53 124 ASP A CA 1
ATOM 990 C C . ASP A 1 124 ? -8.670 -15.392 1.455 1.00 48.53 124 ASP A C 1
ATOM 992 O O . ASP A 1 124 ? -8.629 -14.964 0.306 1.00 48.53 124 ASP A O 1
ATOM 996 N N . GLN A 1 125 ? -8.868 -14.569 2.488 1.00 51.22 125 GLN A N 1
ATOM 997 C CA . GLN A 1 125 ? -9.111 -13.134 2.318 1.00 51.22 125 GLN A CA 1
ATOM 998 C C . GLN A 1 125 ? -7.841 -12.374 1.898 1.00 51.22 125 GLN A C 1
ATOM 1000 O O . GLN A 1 125 ? -7.920 -11.479 1.059 1.00 51.22 125 GLN A O 1
ATOM 1005 N N . GLY A 1 126 ? -6.660 -12.766 2.393 1.00 52.72 126 GLY A N 1
ATOM 1006 C CA . GLY A 1 126 ? -5.384 -12.193 1.940 1.00 52.72 126 GLY A CA 1
ATOM 1007 C C . GLY A 1 126 ? -5.097 -12.490 0.462 1.00 52.72 126 GLY A C 1
ATOM 1008 O O . GLY A 1 126 ? -4.665 -11.609 -0.285 1.00 52.72 126 GLY A O 1
ATOM 1009 N N . MET A 1 127 ? -5.414 -13.710 0.015 1.00 57.06 127 MET A N 1
ATOM 1010 C CA . MET A 1 127 ? -5.331 -14.108 -1.394 1.00 57.06 127 MET A CA 1
ATOM 1011 C C . MET A 1 127 ? -6.357 -13.378 -2.269 1.00 57.06 127 MET A C 1
ATOM 1013 O O . MET A 1 127 ? -6.035 -12.997 -3.394 1.00 57.06 127 MET A O 1
ATOM 1017 N N . VAL A 1 128 ? -7.564 -13.124 -1.753 1.00 61.19 128 VAL A N 1
ATOM 1018 C CA . VAL A 1 128 ? -8.578 -12.308 -2.438 1.00 61.19 128 VAL A CA 1
ATOM 1019 C C . VAL A 1 128 ? -8.093 -10.870 -2.620 1.00 61.19 128 VAL A C 1
ATOM 1021 O O . VAL A 1 128 ? -8.187 -10.355 -3.730 1.00 61.19 128 VAL A O 1
ATOM 1024 N N . VAL A 1 129 ? -7.495 -10.244 -1.599 1.00 60.56 129 VAL A N 1
ATOM 1025 C CA . VAL A 1 129 ? -6.908 -8.896 -1.731 1.00 60.56 129 VAL A CA 1
ATOM 1026 C C . VAL A 1 129 ? -5.791 -8.892 -2.775 1.00 60.56 129 VAL A C 1
ATOM 1028 O O . VAL A 1 129 ? -5.803 -8.058 -3.678 1.00 60.56 129 VAL A O 1
ATOM 1031 N N . ALA A 1 130 ? -4.866 -9.856 -2.728 1.00 61.72 130 ALA A N 1
ATOM 1032 C CA . ALA A 1 130 ? -3.803 -9.971 -3.730 1.00 61.72 130 ALA A CA 1
ATOM 1033 C C . ALA A 1 130 ? -4.347 -10.194 -5.157 1.00 61.72 130 ALA A C 1
ATOM 1035 O O . ALA A 1 130 ? -3.767 -9.689 -6.124 1.00 61.72 130 ALA A O 1
ATOM 1036 N N . GLY A 1 131 ? -5.463 -10.918 -5.291 1.00 63.66 131 GLY A N 1
ATOM 1037 C CA . GLY A 1 131 ? -6.179 -11.129 -6.548 1.00 63.66 131 GLY A CA 1
ATOM 1038 C C . GLY A 1 131 ? -6.878 -9.868 -7.062 1.00 63.66 131 GLY A C 1
ATOM 1039 O O . GLY A 1 131 ? -6.740 -9.541 -8.239 1.00 63.66 131 GLY A O 1
ATOM 1040 N N . ILE A 1 132 ? -7.562 -9.119 -6.191 1.00 67.50 132 ILE A N 1
ATOM 1041 C CA . ILE A 1 132 ? -8.204 -7.840 -6.535 1.00 67.50 132 ILE A CA 1
ATOM 1042 C C . ILE A 1 132 ? -7.145 -6.816 -6.949 1.00 67.50 132 ILE A C 1
ATOM 1044 O O . ILE A 1 132 ? -7.282 -6.191 -7.997 1.00 67.50 132 ILE A O 1
ATOM 1048 N N . VAL A 1 133 ? -6.047 -6.701 -6.194 1.00 67.62 133 VAL A N 1
ATOM 1049 C CA . VAL A 1 133 ? -4.914 -5.830 -6.543 1.00 67.62 133 VAL A CA 1
ATOM 1050 C C . VAL A 1 133 ? -4.322 -6.227 -7.895 1.00 67.62 133 VAL A C 1
ATOM 1052 O O . VAL A 1 133 ? -4.081 -5.359 -8.736 1.00 67.62 133 VAL A O 1
ATOM 1055 N N . GLY A 1 134 ? -4.144 -7.528 -8.146 1.00 67.75 134 GLY A N 1
ATOM 1056 C CA . GLY A 1 134 ? -3.70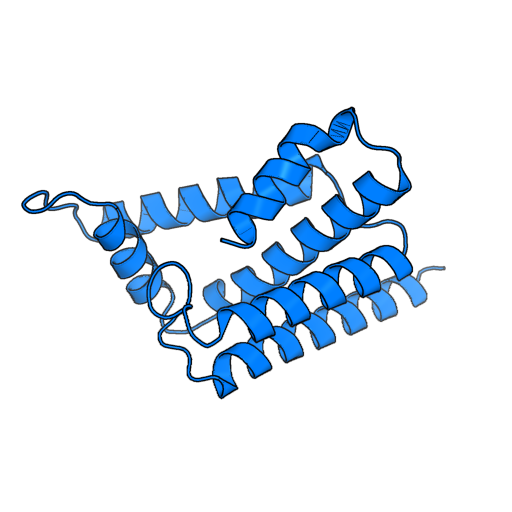3 -8.038 -9.446 1.00 67.75 134 GLY A CA 1
ATOM 1057 C C . GLY A 1 134 ? -4.657 -7.659 -10.585 1.00 67.75 134 GLY A C 1
ATOM 1058 O O . GLY A 1 134 ? -4.214 -7.156 -11.618 1.00 67.75 134 GLY A O 1
ATOM 1059 N N . ALA A 1 135 ? -5.967 -7.822 -10.386 1.00 68.44 135 ALA A N 1
ATOM 1060 C CA . ALA A 1 135 ? -6.988 -7.473 -11.373 1.00 68.44 135 ALA A CA 1
ATOM 1061 C C . ALA A 1 135 ? -7.052 -5.961 -11.645 1.00 68.44 135 ALA A C 1
ATOM 1063 O O . ALA A 1 135 ? -7.075 -5.547 -12.803 1.00 68.44 135 ALA A O 1
ATOM 1064 N N . MET A 1 136 ? -7.013 -5.124 -10.605 1.00 70.00 136 MET A N 1
ATOM 1065 C CA . MET A 1 136 ? -6.987 -3.662 -10.742 1.00 70.00 136 MET A CA 1
ATOM 1066 C C . MET A 1 136 ? -5.716 -3.187 -11.452 1.00 70.00 136 MET A C 1
ATOM 1068 O O . MET A 1 136 ? -5.782 -2.303 -12.306 1.00 70.00 136 MET A O 1
ATOM 1072 N N . THR A 1 137 ? -4.576 -3.822 -11.167 1.00 66.75 137 THR A N 1
ATOM 1073 C CA . THR A 1 137 ? -3.316 -3.559 -11.875 1.00 66.75 137 THR A CA 1
ATOM 1074 C C . THR A 1 137 ? -3.437 -3.923 -13.357 1.00 66.75 137 THR A C 1
ATOM 1076 O O . THR A 1 137 ? -3.030 -3.142 -14.213 1.00 66.75 137 THR A O 1
ATOM 1079 N N . ALA A 1 138 ? -4.051 -5.066 -13.685 1.00 68.62 138 ALA A N 1
ATOM 1080 C CA . ALA A 1 138 ? -4.288 -5.477 -15.069 1.00 68.62 138 ALA A CA 1
ATOM 1081 C C . ALA A 1 138 ? -5.245 -4.528 -15.816 1.00 68.62 138 ALA A C 1
ATOM 1083 O O . ALA A 1 138 ? -4.990 -4.196 -16.973 1.00 68.62 138 ALA A O 1
ATOM 1084 N N . ILE A 1 139 ? -6.305 -4.042 -15.157 1.00 71.19 139 ILE A N 1
ATOM 1085 C CA . ILE A 1 139 ? -7.227 -3.039 -15.718 1.00 71.19 139 ILE A CA 1
ATOM 1086 C C . ILE A 1 139 ? -6.489 -1.725 -15.992 1.00 71.19 139 ILE A C 1
ATOM 1088 O O . ILE A 1 139 ? -6.627 -1.165 -17.079 1.00 71.19 139 ILE A O 1
ATOM 1092 N N . TRP A 1 140 ? -5.675 -1.251 -15.046 1.00 68.94 140 TRP A N 1
ATOM 1093 C CA . TRP A 1 140 ? -4.880 -0.035 -15.219 1.00 68.94 140 TRP A CA 1
ATOM 1094 C C . TRP A 1 140 ? -3.904 -0.161 -16.400 1.00 68.94 140 TRP A C 1
ATOM 1096 O O . TRP A 1 140 ? -3.898 0.694 -17.287 1.00 68.94 140 TRP A O 1
ATOM 1106 N N . LEU A 1 141 ? -3.169 -1.274 -16.492 1.00 68.31 141 LEU A N 1
ATOM 1107 C CA . LEU A 1 141 ? -2.288 -1.563 -17.630 1.00 68.31 141 LEU A CA 1
ATOM 1108 C C . LEU A 1 141 ? -3.053 -1.612 -18.964 1.00 68.31 141 LEU A C 1
ATOM 1110 O O . LEU A 1 141 ? -2.615 -1.027 -19.957 1.00 68.31 141 LEU A O 1
ATOM 1114 N N . GLY A 1 142 ? -4.221 -2.261 -18.987 1.00 63.94 142 GLY A N 1
ATOM 1115 C CA . GLY A 1 142 ? -5.093 -2.307 -20.161 1.00 63.94 142 GLY A CA 1
ATOM 1116 C C . GLY A 1 142 ? -5.607 -0.926 -20.573 1.00 63.94 142 GLY A C 1
ATOM 1117 O O . GLY A 1 142 ? -5.666 -0.627 -21.762 1.00 63.94 142 GLY A O 1
ATOM 1118 N N . SER A 1 143 ? -5.909 -0.054 -19.607 1.00 63.47 143 SER A N 1
ATOM 1119 C CA . SER A 1 143 ? -6.369 1.311 -19.878 1.00 63.47 143 SER A CA 1
ATOM 1120 C C . SER A 1 143 ? -5.275 2.201 -20.474 1.00 63.47 143 SER A C 1
ATOM 1122 O O . SER A 1 143 ? -5.571 2.978 -21.371 1.00 63.47 143 SER A O 1
ATOM 1124 N N . ILE A 1 144 ? -4.008 2.036 -20.076 1.00 56.88 144 ILE A N 1
ATOM 1125 C CA . ILE A 1 144 ? -2.870 2.753 -20.684 1.00 56.88 144 ILE A CA 1
ATOM 1126 C C . ILE A 1 144 ? -2.620 2.275 -22.118 1.00 56.88 144 ILE A C 1
ATOM 1128 O O . ILE A 1 144 ? -2.335 3.082 -22.997 1.00 56.88 144 ILE A O 1
ATOM 1132 N N . SER A 1 145 ? -2.803 0.976 -22.372 1.00 50.56 145 SER A N 1
ATOM 1133 C CA . SER A 1 145 ? -2.638 0.362 -23.6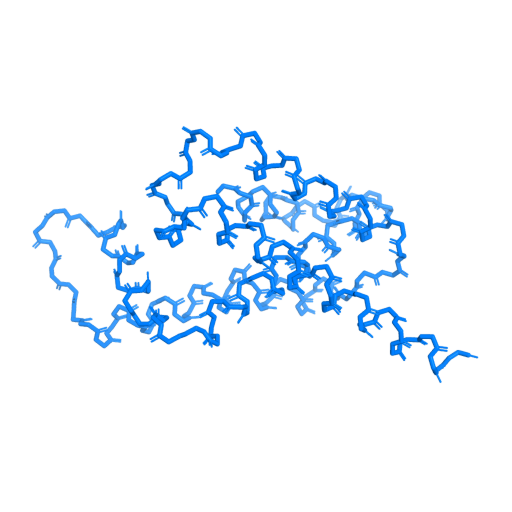99 1.00 50.56 145 SER A CA 1
ATOM 1134 C C . SER A 1 145 ? -3.658 0.854 -24.738 1.00 50.56 145 SER A C 1
ATOM 1136 O O . SER A 1 145 ? -3.470 0.627 -25.926 1.00 50.56 145 SER A O 1
ATOM 1138 N N . PHE A 1 146 ? -4.746 1.501 -24.302 1.00 39.81 146 PHE A N 1
ATOM 1139 C CA . PHE A 1 146 ? -5.767 2.092 -25.175 1.00 39.81 146 PHE A CA 1
ATOM 1140 C C . PHE A 1 146 ? -5.465 3.543 -25.592 1.00 39.81 146 PHE A C 1
ATOM 1142 O O . PHE A 1 146 ? -6.145 4.065 -26.474 1.00 39.81 146 PHE A O 1
ATOM 1149 N N . PHE A 1 147 ? -4.479 4.198 -24.968 1.00 39.53 147 PHE A N 1
ATOM 1150 C CA . PHE A 1 147 ? -4.135 5.608 -25.205 1.00 39.53 147 PHE A CA 1
ATOM 1151 C C . PHE A 1 147 ? -2.721 5.814 -25.787 1.00 39.53 147 PHE A C 1
ATOM 1153 O O . PHE A 1 147 ? -2.251 6.952 -25.842 1.00 39.53 147 PHE A O 1
ATOM 1160 N N . VAL A 1 148 ? -2.064 4.739 -26.239 1.00 42.47 148 VAL A N 1
ATOM 1161 C CA . VAL A 1 148 ? -0.798 4.745 -27.000 1.00 42.47 148 VAL A CA 1
ATOM 1162 C C . VAL A 1 148 ? -1.044 4.109 -28.360 1.00 42.47 148 VAL A C 1
ATOM 1164 O O . VAL A 1 148 ? -0.561 4.677 -29.364 1.00 42.47 148 VAL A O 1
#

Secondary structure (DSSP, 8-state):
-HHHHHHHHHHHGGGS-HHHHHHHHHHHHHHHHHHHHHHTSTTHHHHHHHHHHHHSPTT----HHHHHHHHHHHHIIIIIHHHHHH---S-HHHHHHHHHHHHHHHHHHTTT-SSSS--S--HHHHHHHHHHHHHHHHHHHHHHTT--